Protein AF-A0A830BT68-F1 (afdb_monomer)

InterPro domains:
  IPR000568 ATP synthase, F0 complex, subunit A [PF00119] (2-62)
  IPR000568 ATP synthase, F0 complex, subunit A [PR00123] (4-26)
  IPR000568 ATP synthase, F0 complex, subunit A [PR00123] (48-63)
  IPR035908 ATP synthase, F0 complex, subunit A superfamily [G3DSA:1.20.120.220] (1-68)
  IPR035908 ATP synthase, F0 complex, subunit A superfamily [SSF81336] (2-62)
  IPR045082 ATP synthase, F0 complex, subunit A, bacterial/chloroplast [PTHR42823] (1-69)

Secondary structure (DSSP, 8-state):
-THHHHHHHHHHHHHHHHHHHHHHHHHTT--SSTHHHHHHHHHHHHHHHHHHHHHHHHHHHHHHHHTT-

Structure (mmCIF, N/CA/C/O backbone):
data_AF-A0A830BT68-F1
#
_entry.id   AF-A0A830BT68-F1
#
loop_
_atom_site.group_PDB
_atom_site.id
_atom_site.type_symbol
_atom_site.label_atom_id
_atom_site.label_alt_id
_atom_site.label_comp_id
_atom_site.label_asym_id
_atom_site.label_entity_id
_atom_site.label_seq_id
_atom_site.pdbx_PDB_ins_code
_atom_site.Cartn_x
_atom_site.Cartn_y
_atom_site.Cartn_z
_atom_site.occupancy
_atom_site.B_iso_or_equiv
_atom_site.auth_seq_id
_atom_site.auth_comp_id
_atom_site.auth_asym_id
_atom_site.auth_atom_id
_atom_site.pdbx_PDB_model_num
ATOM 1 N N . ASP A 1 1 ? -15.462 -5.150 15.052 1.00 56.34 1 ASP A N 1
ATOM 2 C CA . ASP A 1 1 ? -15.019 -4.597 13.749 1.00 56.34 1 ASP A CA 1
ATOM 3 C C . ASP A 1 1 ? -13.614 -3.988 13.662 1.00 56.34 1 ASP A C 1
ATOM 5 O O . ASP A 1 1 ? -13.211 -3.645 12.558 1.00 56.34 1 ASP A O 1
ATOM 9 N N . PHE A 1 2 ? -12.797 -3.946 14.725 1.00 57.19 2 PHE A N 1
ATOM 10 C CA . PHE A 1 2 ? -11.410 -3.423 14.669 1.00 57.19 2 PHE A CA 1
ATOM 11 C C . PHE A 1 2 ? -10.451 -4.173 13.724 1.00 57.19 2 PHE A C 1
ATOM 13 O O . PHE A 1 2 ? -9.450 -3.625 13.264 1.00 57.19 2 PHE A O 1
ATOM 20 N N . THR A 1 3 ? -10.752 -5.428 13.392 1.00 56.56 3 THR A N 1
ATOM 21 C CA . THR A 1 3 ? -9.927 -6.244 12.491 1.00 56.56 3 THR A CA 1
ATOM 22 C C . THR A 1 3 ? -10.009 -5.777 11.032 1.00 56.56 3 THR A C 1
ATOM 24 O O . THR A 1 3 ? -9.063 -5.989 10.276 1.00 56.56 3 THR A O 1
ATOM 27 N N . LYS A 1 4 ? -11.097 -5.103 10.622 1.00 62.12 4 LYS A N 1
ATOM 28 C CA . LYS A 1 4 ? -11.260 -4.565 9.258 1.00 62.12 4 LYS A CA 1
ATOM 29 C C . LYS A 1 4 ? -10.268 -3.429 8.939 1.00 62.12 4 LYS A C 1
ATOM 31 O O . LYS A 1 4 ? -9.560 -3.567 7.941 1.00 62.12 4 LYS A O 1
ATOM 36 N N . PRO A 1 5 ? -10.133 -2.365 9.758 1.00 64.06 5 PRO A N 1
ATOM 37 C CA . PRO A 1 5 ? -9.136 -1.320 9.527 1.00 64.06 5 PRO A CA 1
ATOM 38 C C . PRO A 1 5 ? -7.701 -1.840 9.683 1.00 64.06 5 PRO A C 1
ATOM 40 O O . PRO A 1 5 ? -6.855 -1.490 8.867 1.00 64.06 5 PRO A O 1
ATOM 43 N N . ILE A 1 6 ? -7.430 -2.759 10.622 1.00 66.44 6 ILE A N 1
ATOM 44 C CA . ILE A 1 6 ? -6.105 -3.400 10.739 1.00 66.44 6 ILE A CA 1
ATOM 45 C C . ILE A 1 6 ? -5.758 -4.219 9.488 1.00 66.44 6 ILE A C 1
ATOM 47 O O . ILE A 1 6 ? -4.649 -4.105 8.966 1.00 66.44 6 ILE A O 1
ATOM 51 N N . SER A 1 7 ? -6.697 -5.011 8.957 1.00 70.06 7 SER A N 1
ATOM 52 C CA . SER A 1 7 ? -6.487 -5.760 7.710 1.00 70.06 7 SER A CA 1
ATOM 53 C C . SER A 1 7 ? -6.232 -4.823 6.524 1.00 70.06 7 SER A C 1
ATOM 55 O O . SER A 1 7 ? -5.444 -5.151 5.636 1.00 70.06 7 SER A O 1
ATOM 57 N N . LEU A 1 8 ? -6.850 -3.639 6.519 1.00 67.88 8 LEU A N 1
ATOM 58 C CA . LEU A 1 8 ? -6.682 -2.633 5.475 1.00 67.88 8 LEU A CA 1
ATOM 59 C C . LEU A 1 8 ? -5.321 -1.916 5.567 1.00 67.88 8 LEU A C 1
ATOM 61 O O . LEU A 1 8 ? -4.634 -1.806 4.552 1.00 67.88 8 LEU A O 1
ATOM 65 N N . SER A 1 9 ? -4.876 -1.523 6.762 1.00 68.19 9 SER A N 1
ATOM 66 C CA . SER A 1 9 ? -3.549 -0.927 6.990 1.00 68.19 9 SER A CA 1
ATOM 67 C C . SER A 1 9 ? -2.418 -1.918 6.717 1.00 68.19 9 SER A C 1
ATOM 69 O O . SER A 1 9 ? -1.421 -1.566 6.091 1.00 68.19 9 SER A O 1
ATOM 71 N N . LEU A 1 10 ? -2.599 -3.190 7.088 1.00 72.94 10 LEU A N 1
ATOM 72 C CA . LEU A 1 10 ? -1.661 -4.262 6.757 1.00 72.94 10 LEU A CA 1
ATOM 73 C C . LEU A 1 10 ? -1.614 -4.530 5.245 1.00 72.94 10 LEU A C 1
ATOM 75 O O . LEU A 1 10 ? -0.551 -4.833 4.708 1.00 72.94 10 LEU A O 1
ATOM 79 N N . ARG A 1 11 ? -2.735 -4.376 4.528 1.00 77.19 11 ARG A N 1
ATOM 80 C CA . ARG A 1 11 ? -2.761 -4.429 3.055 1.00 77.19 11 ARG A CA 1
ATOM 81 C C . ARG A 1 11 ? -2.071 -3.228 2.416 1.00 77.19 11 ARG A C 1
ATOM 83 O O . ARG A 1 11 ? -1.365 -3.436 1.439 1.00 77.19 11 ARG A O 1
ATOM 90 N N . LEU A 1 12 ? -2.203 -2.023 2.973 1.00 75.44 12 LEU A N 1
ATOM 91 C CA . LEU A 1 12 ? -1.441 -0.847 2.537 1.00 75.44 12 LEU A CA 1
ATOM 92 C C . LEU A 1 12 ? 0.061 -1.053 2.735 1.00 75.44 12 LEU A C 1
ATOM 94 O O . LEU A 1 12 ? 0.836 -0.856 1.804 1.00 75.44 12 LEU A O 1
ATOM 98 N N . PHE A 1 13 ? 0.458 -1.533 3.914 1.00 76.31 13 PHE A N 1
ATOM 99 C CA . PHE A 1 13 ? 1.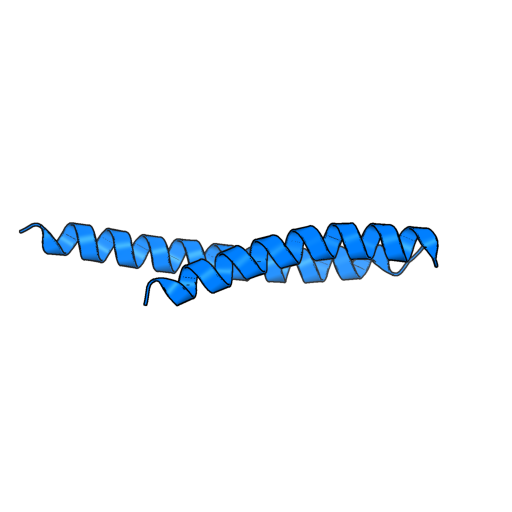841 -1.878 4.226 1.00 76.31 13 PHE A CA 1
ATOM 100 C C . PHE A 1 13 ? 2.377 -2.927 3.249 1.00 76.31 13 PHE A C 1
ATOM 102 O O . PHE A 1 13 ? 3.399 -2.722 2.600 1.00 76.31 13 PHE A O 1
ATOM 109 N N . LYS A 1 14 ? 1.624 -4.013 3.036 1.00 73.38 14 LYS A N 1
ATOM 110 C CA . LYS A 1 14 ? 1.987 -5.041 2.059 1.00 73.38 14 LYS A CA 1
ATOM 111 C C . LYS A 1 14 ? 1.996 -4.505 0.624 1.00 73.38 14 LYS A C 1
ATOM 113 O O . LYS A 1 14 ? 2.794 -4.980 -0.169 1.00 73.38 14 LYS A O 1
ATOM 118 N N . ASN A 1 15 ? 1.155 -3.530 0.275 1.00 75.62 15 ASN A N 1
ATOM 119 C CA . ASN A 1 15 ? 1.140 -2.896 -1.044 1.00 75.62 15 ASN A CA 1
ATOM 120 C C . ASN A 1 15 ? 2.337 -1.954 -1.251 1.00 75.62 15 ASN A C 1
ATOM 122 O O . ASN A 1 15 ? 2.829 -1.850 -2.367 1.00 75.62 15 ASN A O 1
ATOM 126 N N . ILE A 1 16 ? 2.851 -1.306 -0.210 1.00 75.88 16 ILE A N 1
ATOM 127 C CA . ILE A 1 16 ? 4.085 -0.509 -0.290 1.00 75.88 16 ILE A CA 1
ATOM 128 C C . ILE A 1 16 ? 5.295 -1.445 -0.411 1.00 75.88 16 ILE A C 1
ATOM 130 O O . ILE A 1 16 ? 6.067 -1.333 -1.361 1.00 75.88 16 ILE A O 1
ATOM 134 N N . ILE A 1 17 ? 5.381 -2.464 0.452 1.00 81.12 17 ILE A N 1
ATOM 135 C CA . ILE A 1 17 ? 6.466 -3.460 0.438 1.00 81.12 17 ILE A CA 1
ATOM 136 C C . ILE A 1 17 ? 6.477 -4.274 -0.865 1.00 81.12 17 ILE A C 1
ATOM 138 O O . ILE A 1 17 ? 7.528 -4.488 -1.462 1.00 81.12 17 ILE A O 1
ATOM 142 N N . ALA A 1 18 ? 5.312 -4.681 -1.377 1.00 79.19 18 ALA A N 1
ATOM 143 C CA . ALA A 1 18 ? 5.214 -5.359 -2.669 1.00 79.19 18 ALA A CA 1
ATOM 144 C C . ALA A 1 18 ? 5.557 -4.438 -3.848 1.00 79.19 18 ALA A C 1
ATOM 146 O O . ALA A 1 18 ? 5.757 -4.933 -4.951 1.00 79.19 18 ALA A O 1
ATOM 147 N N . SER A 1 19 ? 5.560 -3.115 -3.661 1.00 70.75 19 SER A N 1
ATOM 148 C CA . SER A 1 19 ? 5.961 -2.159 -4.698 1.00 70.75 19 SER A CA 1
ATOM 149 C C . SER A 1 19 ? 7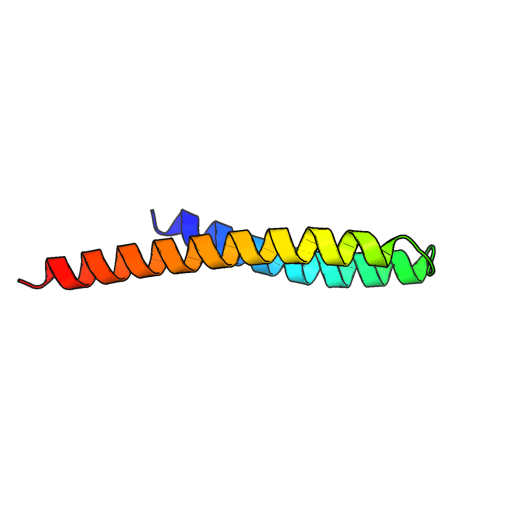.459 -2.132 -4.815 1.00 70.75 19 SER A C 1
ATOM 151 O O . SER A 1 19 ? 7.979 -2.319 -5.907 1.00 70.75 19 SER A O 1
ATOM 153 N N . GLU A 1 20 ? 8.138 -1.984 -3.684 1.00 79.25 20 GLU A N 1
ATOM 154 C CA . GLU A 1 20 ? 9.591 -2.047 -3.643 1.00 79.25 20 GLU A CA 1
ATOM 155 C C . GLU A 1 20 ? 10.102 -3.412 -4.099 1.00 79.25 20 GLU A C 1
ATOM 157 O O . GLU A 1 20 ? 10.979 -3.474 -4.955 1.00 79.25 20 GLU A O 1
ATOM 162 N N . LEU A 1 21 ? 9.488 -4.509 -3.639 1.00 79.69 21 LEU A N 1
ATOM 163 C CA . LEU A 1 21 ? 9.877 -5.856 -4.058 1.00 79.69 21 LEU A CA 1
ATOM 164 C C . LEU A 1 21 ? 9.670 -6.072 -5.568 1.00 79.69 21 LEU A C 1
ATOM 166 O O . LEU A 1 21 ? 10.544 -6.621 -6.231 1.00 79.69 21 LEU A O 1
ATOM 170 N N . VAL A 1 22 ? 8.539 -5.619 -6.129 1.00 73.12 22 VAL A N 1
ATOM 171 C CA . VAL A 1 22 ? 8.274 -5.706 -7.578 1.00 73.12 22 VAL A CA 1
ATOM 172 C C . VAL A 1 22 ? 9.258 -4.860 -8.369 1.00 73.12 22 VAL A C 1
ATOM 174 O O . VAL A 1 22 ? 9.749 -5.336 -9.382 1.00 73.12 22 VAL A O 1
ATOM 177 N N . VAL A 1 23 ? 9.562 -3.639 -7.925 1.00 72.69 23 VAL A N 1
ATOM 178 C CA . VAL A 1 23 ? 10.514 -2.749 -8.602 1.00 72.69 23 VAL A CA 1
ATOM 179 C C . VAL A 1 23 ? 11.919 -3.351 -8.588 1.00 72.69 23 VAL A C 1
ATOM 181 O O . VAL A 1 23 ? 12.556 -3.386 -9.635 1.00 72.69 23 VAL A O 1
ATOM 184 N N . VAL A 1 24 ? 12.368 -3.899 -7.455 1.00 77.00 24 VAL A N 1
ATOM 185 C CA . VAL A 1 24 ? 13.662 -4.593 -7.331 1.00 77.00 24 VAL A CA 1
ATOM 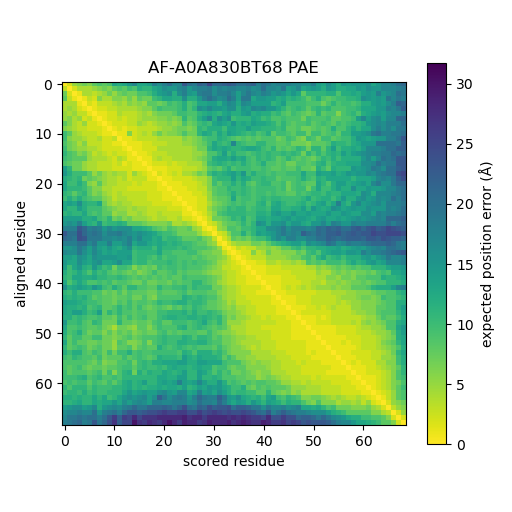186 C C . VAL A 1 24 ? 13.723 -5.823 -8.241 1.00 77.00 24 VAL A C 1
ATOM 188 O O . VAL A 1 24 ? 14.693 -5.998 -8.976 1.00 77.00 24 VAL A O 1
ATOM 191 N N . VAL A 1 25 ? 12.669 -6.647 -8.254 1.00 76.00 25 VAL A N 1
ATOM 192 C CA . VAL A 1 25 ? 12.585 -7.838 -9.116 1.00 76.00 25 VAL A CA 1
ATOM 193 C C . VAL A 1 25 ? 12.536 -7.464 -10.602 1.00 76.00 25 VAL A C 1
ATOM 195 O O . VAL A 1 25 ? 13.218 -8.091 -11.409 1.00 76.00 25 VAL A O 1
ATOM 198 N N . PHE A 1 26 ? 11.773 -6.435 -10.983 1.00 68.69 26 PHE A N 1
ATOM 199 C CA . PHE A 1 26 ? 11.652 -6.008 -12.381 1.00 68.69 26 PHE A CA 1
ATOM 200 C C . PHE A 1 26 ? 12.908 -5.317 -12.901 1.00 68.69 26 PHE A C 1
ATOM 202 O O . PHE A 1 26 ? 13.327 -5.619 -14.013 1.00 68.69 26 PHE A O 1
ATOM 209 N N . ILE A 1 27 ? 13.547 -4.449 -12.113 1.00 65.44 27 ILE A N 1
ATOM 210 C CA . ILE A 1 27 ? 14.851 -3.861 -12.460 1.00 65.44 27 ILE A CA 1
ATOM 211 C C . ILE A 1 27 ? 15.893 -4.957 -12.688 1.00 65.44 27 ILE A C 1
ATOM 213 O O . ILE A 1 27 ? 16.721 -4.834 -13.587 1.00 65.44 27 ILE A O 1
ATOM 217 N N . SER A 1 28 ? 15.815 -6.051 -11.928 1.00 68.06 28 SER A N 1
ATOM 218 C CA . SER A 1 28 ? 16.716 -7.188 -12.089 1.00 68.06 28 SER A CA 1
ATOM 219 C C . SER A 1 28 ? 16.424 -8.060 -13.323 1.00 68.06 28 SER A C 1
ATOM 221 O O . SER A 1 28 ? 17.267 -8.892 -13.653 1.00 68.06 28 SER A O 1
ATOM 223 N N . LEU A 1 29 ? 15.270 -7.907 -13.995 1.00 70.00 29 LEU A N 1
ATOM 224 C CA . LEU A 1 29 ? 14.840 -8.775 -15.104 1.00 70.00 29 LEU A CA 1
ATOM 225 C C . LEU A 1 29 ? 14.609 -8.031 -16.436 1.00 70.00 29 LEU A C 1
ATOM 227 O O . LEU A 1 29 ? 15.109 -8.483 -17.460 1.00 70.00 29 LEU A O 1
ATOM 231 N N . VAL A 1 30 ? 13.886 -6.901 -16.451 1.00 69.06 30 VAL A N 1
ATOM 232 C CA . VAL A 1 30 ? 13.649 -6.042 -17.633 1.00 69.06 30 VAL A CA 1
ATOM 233 C C . VAL A 1 30 ? 13.392 -4.585 -17.186 1.00 69.06 30 VAL A C 1
ATOM 235 O O . VAL A 1 30 ? 12.336 -4.301 -16.614 1.00 69.06 30 VAL A O 1
ATOM 238 N N . PRO A 1 31 ? 14.289 -3.623 -17.488 1.00 62.47 31 PRO A N 1
ATOM 239 C CA . PRO A 1 31 ? 14.272 -2.320 -16.815 1.00 62.47 31 PRO A CA 1
ATOM 240 C C . PRO A 1 31 ? 13.354 -1.227 -17.403 1.00 62.47 31 PRO A C 1
ATOM 242 O O . PRO A 1 31 ? 13.121 -0.237 -16.719 1.00 62.47 31 PRO A O 1
ATOM 245 N N . SER A 1 32 ? 12.842 -1.314 -18.640 1.00 65.81 32 SER A N 1
ATOM 246 C CA . SER A 1 32 ? 12.603 -0.050 -19.377 1.00 65.81 32 SER A CA 1
ATOM 247 C C . SER A 1 32 ? 11.159 0.484 -19.510 1.00 65.81 32 SER A C 1
ATOM 249 O O . SER A 1 32 ? 11.005 1.697 -19.592 1.00 65.81 32 SER A O 1
ATOM 251 N N . VAL A 1 33 ? 10.089 -0.334 -19.513 1.00 63.84 33 VAL A N 1
ATOM 252 C CA . VAL A 1 33 ? 8.723 0.183 -19.848 1.00 63.84 33 VAL A CA 1
ATOM 253 C C . VAL A 1 33 ? 7.595 -0.273 -18.907 1.00 63.84 33 VAL A C 1
ATOM 255 O O . VAL A 1 33 ? 6.649 0.470 -18.658 1.00 63.84 33 VAL A O 1
ATOM 258 N N . VAL A 1 34 ? 7.698 -1.463 -18.314 1.00 70.88 34 VAL A N 1
ATOM 259 C CA . VAL A 1 34 ? 6.686 -2.019 -17.389 1.00 70.88 34 VAL A CA 1
ATOM 260 C C . VAL A 1 34 ? 6.534 -1.268 -16.045 1.00 70.88 34 VAL A C 1
ATOM 262 O O . VAL A 1 34 ? 5.422 -1.254 -15.513 1.00 70.88 34 VAL A O 1
ATOM 265 N N . PRO A 1 35 ? 7.563 -0.605 -15.474 1.00 67.44 35 PRO A N 1
ATOM 266 C CA . PRO A 1 35 ? 7.426 0.051 -14.168 1.00 67.44 35 PRO A CA 1
ATOM 267 C C . PRO A 1 35 ? 6.445 1.235 -14.149 1.00 67.44 35 PRO A C 1
ATOM 269 O O . PRO A 1 35 ? 5.809 1.492 -13.127 1.00 67.44 35 PRO A O 1
ATOM 272 N N . ILE A 1 36 ? 6.300 1.949 -15.271 1.00 75.25 36 ILE A N 1
ATOM 273 C CA . ILE A 1 36 ? 5.577 3.230 -15.338 1.00 75.25 36 ILE A CA 1
ATOM 274 C C . ILE A 1 36 ? 4.051 3.054 -15.154 1.00 75.25 36 ILE A C 1
ATOM 276 O O . ILE A 1 36 ? 3.495 3.686 -14.252 1.00 75.25 36 ILE A O 1
ATOM 280 N N . PRO A 1 37 ? 3.348 2.172 -15.904 1.00 75.38 37 PRO A N 1
ATOM 281 C CA . PRO A 1 37 ? 1.912 1.948 -15.690 1.00 75.38 37 PRO A CA 1
ATOM 282 C C . PRO A 1 37 ? 1.608 1.338 -14.318 1.00 75.38 37 PRO A C 1
ATOM 284 O O . PRO A 1 37 ? 0.589 1.644 -13.696 1.00 75.38 37 PRO A O 1
ATOM 287 N N . VAL A 1 38 ? 2.507 0.476 -13.833 1.00 75.94 38 VAL A N 1
ATOM 288 C CA . VAL A 1 38 ? 2.360 -0.214 -12.549 1.00 75.94 38 VAL A CA 1
ATOM 289 C C . VAL A 1 38 ? 2.383 0.789 -11.399 1.00 75.94 38 VAL A C 1
ATOM 291 O O . VAL A 1 38 ? 1.553 0.695 -10.501 1.00 75.94 38 VAL A O 1
ATOM 294 N N . MET A 1 39 ? 3.261 1.792 -11.432 1.00 74.88 39 MET A N 1
ATOM 295 C CA . MET A 1 39 ? 3.319 2.813 -10.384 1.00 74.88 39 MET A CA 1
ATOM 296 C C . MET A 1 39 ? 2.020 3.643 -10.303 1.00 74.88 39 MET A C 1
ATOM 298 O O . MET A 1 39 ? 1.542 3.930 -9.205 1.00 74.88 39 MET A O 1
ATOM 302 N N . PHE A 1 40 ? 1.391 3.945 -11.447 1.00 78.94 40 PHE A N 1
ATOM 303 C CA . PHE A 1 40 ? 0.139 4.710 -11.514 1.00 78.94 40 PHE A CA 1
ATOM 304 C C . PHE A 1 40 ? -1.068 3.942 -10.951 1.00 78.94 40 PHE A C 1
ATOM 30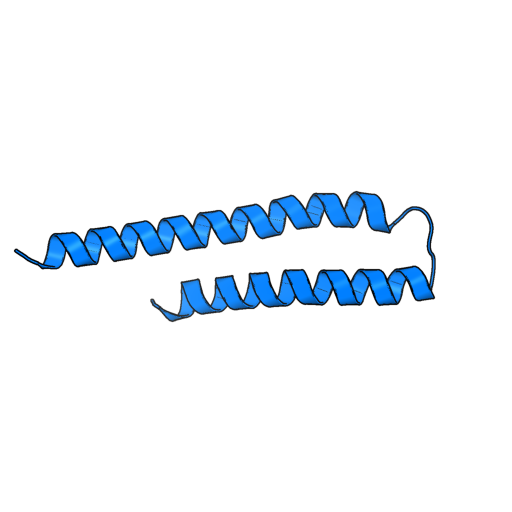6 O O . PHE A 1 40 ? -1.775 4.443 -10.076 1.00 78.94 40 PHE A O 1
ATOM 313 N N . LEU A 1 41 ? -1.273 2.693 -11.386 1.00 79.88 41 LEU A N 1
ATOM 314 C CA . LEU A 1 41 ? -2.362 1.844 -10.878 1.00 79.88 41 LEU A CA 1
ATOM 315 C C . LEU A 1 41 ? -2.235 1.590 -9.364 1.00 79.88 41 LEU A C 1
ATOM 317 O O . LEU A 1 41 ? -3.232 1.475 -8.642 1.00 79.88 41 LEU A O 1
ATOM 321 N N . ARG A 1 42 ? -0.999 1.552 -8.857 1.00 72.19 42 ARG A N 1
ATOM 322 C CA . ARG A 1 42 ? -0.708 1.369 -7.431 1.00 72.19 42 ARG A CA 1
ATOM 323 C C . ARG A 1 42 ? -1.042 2.589 -6.586 1.00 72.19 42 ARG A C 1
ATOM 325 O O . ARG A 1 42 ? -1.531 2.399 -5.475 1.00 72.19 42 ARG A O 1
ATOM 332 N N . LEU A 1 43 ? -0.831 3.798 -7.109 1.00 77.56 43 LEU A N 1
ATOM 333 C CA . LEU A 1 43 ? -1.138 5.051 -6.416 1.00 77.56 43 LEU A CA 1
ATOM 334 C C . LEU A 1 43 ? -2.646 5.195 -6.144 1.00 77.56 43 LEU A C 1
ATOM 336 O O . LEU A 1 43 ? -3.058 5.562 -5.047 1.00 77.56 43 LEU A O 1
ATOM 340 N N . ILE A 1 44 ? -3.477 4.829 -7.124 1.00 79.88 44 ILE A N 1
ATOM 341 C CA . ILE A 1 44 ? -4.943 4.842 -6.987 1.00 79.88 44 ILE A CA 1
ATOM 342 C C . ILE A 1 44 ? -5.409 3.799 -5.960 1.00 79.88 44 ILE A C 1
ATOM 344 O O . ILE A 1 44 ? -6.284 4.065 -5.130 1.00 79.88 44 ILE A O 1
ATOM 348 N N . THR A 1 45 ? -4.790 2.615 -5.977 1.00 78.06 45 THR A N 1
ATOM 349 C CA . THR A 1 45 ? -5.132 1.514 -5.065 1.00 78.06 45 THR A CA 1
ATOM 350 C C . THR A 1 45 ? -4.765 1.843 -3.612 1.00 78.06 45 THR A C 1
ATOM 352 O O . THR A 1 45 ? -5.575 1.618 -2.712 1.00 78.06 45 THR A O 1
ATOM 355 N N . SER A 1 46 ? -3.582 2.419 -3.359 1.00 77.56 46 SER A N 1
ATOM 356 C CA . SER A 1 46 ? -3.192 2.854 -2.010 1.00 77.56 46 SER A CA 1
ATOM 357 C C . SER A 1 46 ? -4.015 4.053 -1.527 1.00 77.56 46 SER A C 1
ATOM 359 O O . SER A 1 46 ? -4.456 4.059 -0.378 1.00 77.56 46 SER A O 1
ATOM 361 N N . GLY A 1 47 ? -4.307 5.022 -2.401 1.00 81.69 47 GLY A N 1
ATOM 362 C CA . GLY A 1 47 ? -5.170 6.161 -2.075 1.00 81.69 47 GLY A CA 1
ATOM 363 C C . GLY A 1 47 ? -6.569 5.728 -1.627 1.00 81.69 47 GLY A C 1
ATOM 364 O O . GLY A 1 47 ? -7.053 6.165 -0.586 1.00 81.69 47 GLY A O 1
ATOM 365 N N . THR A 1 48 ? -7.183 4.785 -2.347 1.00 85.31 48 THR A N 1
ATOM 366 C CA . THR A 1 48 ? -8.510 4.246 -1.998 1.00 85.31 48 THR A CA 1
ATOM 367 C C . THR A 1 48 ? -8.509 3.559 -0.627 1.00 85.31 48 THR A C 1
ATOM 369 O O . THR A 1 48 ? -9.427 3.757 0.167 1.00 85.31 48 THR A O 1
ATOM 372 N N . GLN A 1 49 ? -7.465 2.789 -0.294 1.00 78.81 49 GLN A N 1
ATOM 373 C CA . GLN A 1 49 ? -7.357 2.175 1.034 1.00 78.81 49 GLN A CA 1
ATOM 374 C C . GLN A 1 49 ? -7.172 3.204 2.157 1.00 78.81 49 GLN A C 1
ATOM 376 O O . GLN A 1 49 ? -7.748 3.033 3.231 1.00 78.81 49 GLN A O 1
ATOM 381 N N . ALA A 1 50 ? -6.379 4.254 1.925 1.00 81.88 50 ALA A N 1
ATOM 382 C CA . ALA A 1 50 ? -6.148 5.304 2.913 1.00 81.88 50 ALA A CA 1
ATOM 383 C C . ALA A 1 50 ? -7.432 6.094 3.201 1.00 81.88 50 ALA A C 1
ATOM 385 O O . ALA A 1 50 ? -7.740 6.354 4.362 1.00 81.88 50 ALA A O 1
ATOM 386 N N . LEU A 1 51 ? -8.219 6.395 2.162 1.00 83.75 51 LEU A N 1
ATOM 387 C CA . LEU A 1 51 ? -9.522 7.045 2.303 1.00 83.75 51 LEU A CA 1
ATOM 388 C C . LEU A 1 51 ? -10.478 6.213 3.156 1.00 83.75 51 LEU A C 1
ATOM 390 O O . LEU A 1 51 ? -11.037 6.728 4.116 1.00 83.75 51 LEU A O 1
ATOM 394 N N . ILE A 1 52 ? -10.608 4.914 2.875 1.00 83.88 52 ILE A N 1
ATOM 395 C CA . ILE A 1 52 ? -11.477 4.026 3.661 1.00 83.88 52 ILE A CA 1
ATOM 396 C C . ILE A 1 52 ? -11.001 3.941 5.123 1.00 83.88 52 ILE A C 1
ATOM 398 O O . ILE A 1 52 ? -11.829 3.919 6.031 1.00 83.88 52 ILE A O 1
ATOM 402 N N . PHE A 1 53 ? -9.687 3.930 5.378 1.00 78.00 53 PHE A N 1
ATOM 403 C CA . PHE A 1 53 ? -9.146 3.937 6.742 1.00 78.00 53 PHE A CA 1
ATOM 404 C C . PHE A 1 53 ? -9.477 5.235 7.488 1.00 78.00 53 PHE A C 1
ATOM 406 O O . PHE A 1 53 ? -9.938 5.181 8.626 1.00 78.00 53 PHE A O 1
ATOM 413 N N . VAL A 1 54 ? -9.296 6.388 6.838 1.00 82.81 54 VAL A N 1
ATOM 414 C CA . VAL A 1 54 ? -9.656 7.698 7.395 1.00 82.81 54 VAL A CA 1
ATOM 415 C C . VAL A 1 54 ? -11.156 7.786 7.653 1.00 82.81 54 VAL A C 1
ATOM 417 O O . VAL A 1 54 ? -11.546 8.220 8.729 1.00 82.81 54 VAL A O 1
ATOM 420 N N . THR A 1 55 ? -12.001 7.330 6.727 1.00 85.31 55 THR A N 1
ATOM 421 C CA . THR A 1 55 ? -13.458 7.332 6.910 1.00 85.31 55 THR A CA 1
ATOM 422 C C . THR A 1 55 ? -13.881 6.434 8.069 1.00 85.31 55 THR A C 1
ATOM 424 O O . THR A 1 55 ? -14.671 6.859 8.902 1.00 85.31 55 THR A O 1
ATOM 427 N N . LEU A 1 56 ? -13.334 5.219 8.181 1.00 82.94 56 LEU A N 1
ATOM 428 C CA . LEU A 1 56 ? -13.633 4.331 9.309 1.00 82.94 56 LEU A CA 1
ATOM 429 C C . LEU A 1 56 ? -13.123 4.895 10.642 1.00 82.94 56 LEU A C 1
ATOM 431 O O . LEU A 1 56 ? -13.812 4.775 11.649 1.00 82.94 56 LEU A O 1
ATOM 435 N N . GLY A 1 57 ? -11.941 5.518 10.653 1.00 79.81 57 GLY A N 1
ATOM 436 C CA . GLY A 1 57 ? -11.397 6.190 11.832 1.00 79.81 57 GLY A CA 1
ATOM 437 C C . GLY A 1 57 ? -12.221 7.408 12.243 1.00 79.81 57 GLY A C 1
ATOM 438 O O . GLY A 1 57 ? -12.474 7.590 13.427 1.00 79.81 57 GLY A O 1
ATOM 439 N N . ALA A 1 58 ? -12.691 8.195 11.276 1.00 84.38 58 ALA A N 1
ATOM 440 C CA . ALA A 1 58 ? -13.573 9.332 11.509 1.00 84.38 58 ALA 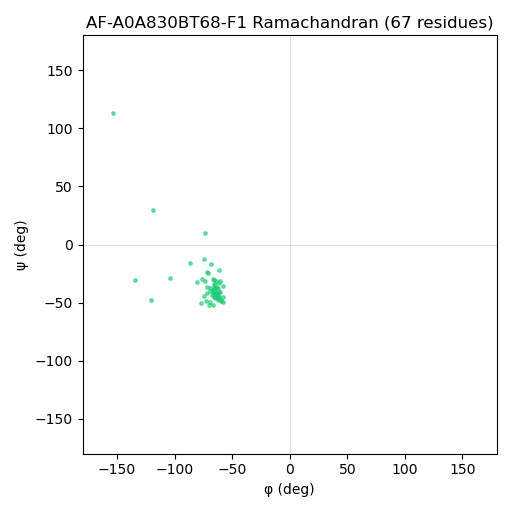A CA 1
ATOM 441 C C . ALA A 1 58 ? -14.928 8.884 12.068 1.00 84.38 58 ALA A C 1
ATOM 443 O O . ALA A 1 58 ? -15.374 9.452 13.053 1.00 84.38 58 ALA A O 1
ATOM 444 N N . VAL A 1 59 ? -15.534 7.827 11.512 1.00 84.62 59 VAL A N 1
ATOM 445 C CA . VAL A 1 59 ? -16.778 7.245 12.046 1.00 84.62 59 VAL A CA 1
ATOM 446 C C . VAL A 1 59 ? -16.564 6.708 13.460 1.00 84.62 59 VAL A C 1
ATOM 448 O O . VAL A 1 59 ? -17.353 7.010 14.340 1.00 84.62 59 VAL A O 1
ATOM 451 N N . TYR A 1 60 ? -15.481 5.971 13.721 1.00 77.50 60 TYR A N 1
ATOM 452 C CA . TYR A 1 60 ? -15.198 5.456 15.065 1.00 77.50 60 TYR A CA 1
ATOM 453 C C . TYR A 1 60 ? -14.927 6.575 16.081 1.00 77.50 60 TYR A C 1
ATOM 455 O O . TYR A 1 60 ? -15.342 6.484 17.234 1.00 77.50 60 TYR A O 1
ATOM 463 N N . LEU A 1 61 ? -14.239 7.639 15.655 1.00 78.94 61 LEU A N 1
ATOM 464 C CA . LEU A 1 61 ? -14.014 8.825 16.472 1.00 78.94 61 LEU A CA 1
ATOM 465 C C . LEU A 1 61 ? -15.334 9.552 16.755 1.00 78.94 61 LEU A C 1
ATOM 467 O O . LEU A 1 61 ? -15.584 9.875 17.907 1.00 78.94 61 LEU A O 1
ATOM 471 N N . SER A 1 62 ? -16.193 9.743 15.750 1.00 79.38 62 SER A N 1
ATOM 472 C CA . SER A 1 62 ? -17.532 10.321 15.918 1.00 79.38 62 SER A CA 1
ATOM 473 C C . SER A 1 62 ? -18.403 9.498 16.869 1.00 79.38 62 SER A C 1
ATOM 475 O O . SER A 1 62 ? -18.924 10.054 17.828 1.00 79.38 62 SER A O 1
ATOM 477 N N . GLU A 1 63 ? -18.468 8.176 16.700 1.00 78.69 63 GLU A N 1
ATOM 478 C CA . GLU A 1 63 ? -19.209 7.275 17.598 1.00 78.69 63 GLU A CA 1
ATOM 479 C C . GLU A 1 63 ? -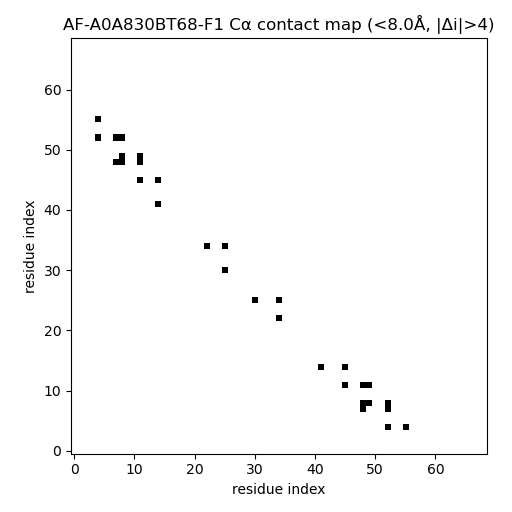18.669 7.328 19.037 1.00 78.69 63 GLU A C 1
ATOM 481 O O . GLU A 1 63 ? -19.429 7.362 20.003 1.00 78.69 63 GLU A O 1
ATOM 486 N N . SER A 1 64 ? -17.343 7.380 19.208 1.00 70.81 64 SER A N 1
ATOM 487 C CA . SER A 1 64 ? -16.727 7.498 20.534 1.00 70.81 64 SER A CA 1
ATOM 488 C C . SER A 1 64 ? -16.912 8.884 21.161 1.00 70.81 64 SER A C 1
ATOM 490 O O . SER A 1 64 ? -16.821 9.002 22.382 1.00 70.81 64 SER A O 1
ATOM 492 N N . MET A 1 65 ? -17.132 9.924 20.352 1.00 71.75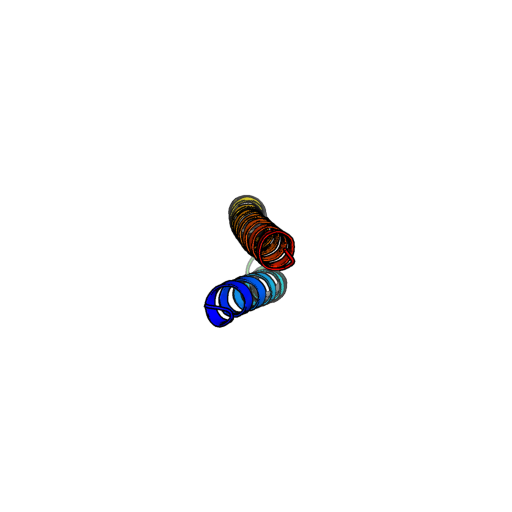 65 MET A N 1
ATOM 493 C CA . MET A 1 65 ? -17.462 11.275 20.810 1.00 71.75 65 MET A CA 1
ATOM 494 C C . MET A 1 65 ? -18.950 11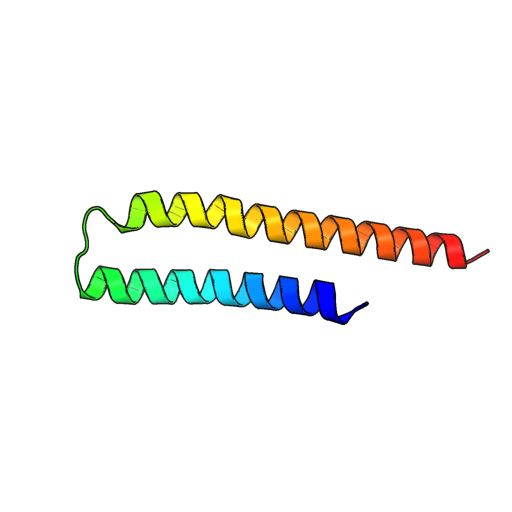.410 21.165 1.00 71.75 65 MET A C 1
ATOM 496 O O . MET A 1 65 ? -19.272 12.145 22.093 1.00 71.75 65 MET A O 1
ATOM 500 N N . GLU A 1 66 ? -19.844 10.689 20.482 1.00 67.06 66 GLU A N 1
ATOM 501 C CA . GLU A 1 66 ? -21.281 10.634 20.798 1.00 67.06 66 GLU A CA 1
ATOM 502 C C . GLU A 1 66 ? -21.596 9.748 22.014 1.00 67.06 66 GLU A C 1
ATOM 504 O O . GLU A 1 66 ? -22.514 10.057 22.766 1.00 67.06 66 GLU A O 1
ATOM 509 N N . GLY A 1 67 ? -20.806 8.703 22.281 1.00 57.09 67 GLY A N 1
ATOM 510 C CA . GLY A 1 67 ? -20.972 7.824 23.450 1.00 57.09 67 GLY A CA 1
ATOM 511 C C . GLY A 1 67 ? -20.551 8.417 24.806 1.00 57.09 67 GLY A C 1
ATOM 512 O O . GLY A 1 67 ? -20.436 7.673 25.779 1.00 57.09 67 GLY A O 1
ATOM 513 N N . HIS A 1 68 ? -20.271 9.721 24.880 1.00 44.38 68 HIS A N 1
ATOM 514 C CA . HIS A 1 68 ? -19.773 10.406 26.079 1.00 44.38 68 HIS A CA 1
ATOM 515 C C . HIS A 1 68 ? -20.720 11.509 26.594 1.00 44.38 68 HIS A C 1
ATOM 517 O O . HIS A 1 68 ? -20.262 12.468 27.216 1.00 44.38 68 HIS A O 1
ATOM 523 N N . HIS A 1 69 ? -22.030 11.348 26.372 1.00 42.62 69 HIS A N 1
ATOM 524 C CA . HIS A 1 69 ? -23.107 12.035 27.097 1.00 42.62 69 HIS A CA 1
ATOM 525 C C . HIS A 1 69 ? -24.153 11.038 27.601 1.00 42.62 69 HIS A C 1
ATOM 527 O O . HIS A 1 69 ? -24.451 10.069 26.868 1.00 42.62 69 HIS A O 1
#

Radius of gyration: 17.0 Å; Cα contacts (8 Å, |Δi|>4): 15; chains: 1; bounding box: 40×21×47 Å

Solvent-accessible surface area (backbone atoms only — not comparable to full-atom values): 3965 Å² total; per-residue (Å²): 119,75,65,57,56,52,56,47,53,53,46,45,51,49,52,53,53,51,45,54,52,47,49,56,54,34,58,75,72,62,73,84,68,71,65,63,65,53,55,55,60,48,51,56,54,46,50,54,52,52,50,53,44,50,50,52,48,50,50,53,50,52,53,61,62,59,72,73,116

Organism: NCBI:txid374723

pLDDT: mean 73.09, std 8.86, range [42.62, 85.31]

Foldseek 3Di:
DVVVLVVLVVVLVVLVVVLVVVQVVCCVPPHDDVNVVVVVVSVVVSVVSVVVSVVVVVVVVVVVVVVPD

Mean pre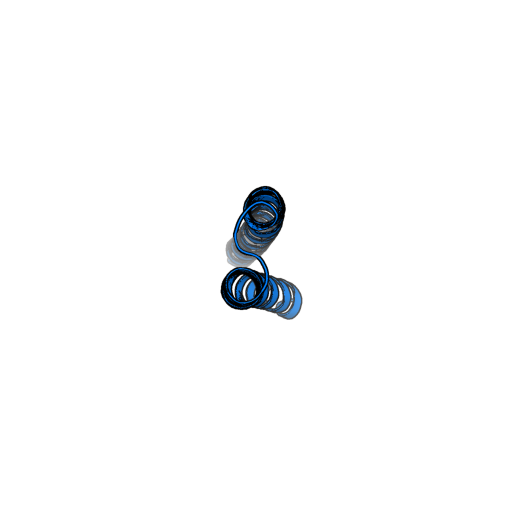dicted aligned error: 9.63 Å

Sequence (69 aa):
DFTKPISLSLRLFKNIIASELVVVVFISLVPSVVPIPVMFLRLITSGTQALIFVTLGAVYLSESMEGHH